Protein AF-A0A514ZXA3-F1 (afdb_monomer)

Structure (mmCIF, N/CA/C/O backbone):
data_AF-A0A514ZXA3-F1
#
_entry.id   AF-A0A514ZXA3-F1
#
loop_
_atom_site.group_PDB
_atom_site.id
_atom_site.type_symbol
_atom_site.label_atom_id
_atom_site.label_alt_id
_atom_site.label_comp_id
_atom_site.label_asym_id
_atom_site.label_entity_id
_atom_site.label_seq_id
_atom_site.pdbx_PDB_ins_code
_atom_site.Cartn_x
_atom_site.Cartn_y
_atom_site.Cartn_z
_atom_site.occupancy
_atom_site.B_iso_or_equiv
_atom_site.auth_seq_id
_atom_site.auth_comp_id
_atom_site.auth_asym_id
_atom_site.auth_atom_id
_atom_site.pdbx_PDB_model_num
ATOM 1 N N . MET A 1 1 ? 21.282 5.222 3.509 1.00 59.56 1 MET A N 1
ATOM 2 C CA . MET A 1 1 ? 21.389 3.750 3.407 1.00 59.56 1 MET A CA 1
ATOM 3 C C . MET A 1 1 ? 21.390 3.409 1.918 1.00 59.56 1 MET A C 1
ATOM 5 O O . MET A 1 1 ? 20.796 4.179 1.176 1.00 59.56 1 MET A O 1
ATOM 9 N N . THR A 1 2 ? 22.087 2.368 1.453 1.00 72.12 2 THR A N 1
ATOM 10 C CA . THR A 1 2 ? 22.073 2.005 0.019 1.00 72.12 2 THR A CA 1
ATOM 11 C C . THR A 1 2 ? 21.280 0.720 -0.158 1.00 72.12 2 THR A C 1
ATOM 13 O O . THR A 1 2 ? 21.737 -0.336 0.272 1.00 72.12 2 THR A O 1
ATOM 16 N N . TYR A 1 3 ? 20.111 0.820 -0.782 1.00 85.19 3 TYR A N 1
ATOM 17 C CA . TYR A 1 3 ? 19.244 -0.315 -1.083 1.00 85.19 3 TYR A CA 1
ATOM 18 C C . TYR A 1 3 ? 19.687 -0.975 -2.388 1.00 85.19 3 TYR A C 1
ATOM 20 O O . TYR A 1 3 ? 19.955 -0.284 -3.370 1.00 85.19 3 TYR A O 1
ATOM 28 N N . ASN A 1 4 ? 19.792 -2.302 -2.401 1.00 90.12 4 ASN A N 1
ATOM 29 C CA . ASN A 1 4 ? 20.158 -3.060 -3.598 1.00 90.12 4 ASN A CA 1
ATOM 30 C C . ASN A 1 4 ? 19.348 -4.347 -3.688 1.00 90.12 4 ASN A C 1
ATOM 32 O O . ASN A 1 4 ? 18.916 -4.882 -2.668 1.00 90.12 4 ASN A O 1
ATOM 36 N N . PHE A 1 5 ? 19.231 -4.890 -4.896 1.00 93.62 5 PHE A N 1
ATOM 37 C CA . PHE A 1 5 ? 18.694 -6.227 -5.108 1.00 93.62 5 PHE A CA 1
ATOM 38 C C . PHE A 1 5 ? 19.827 -7.244 -5.236 1.00 93.62 5 PHE A C 1
ATOM 40 O O . PHE A 1 5 ? 20.811 -6.998 -5.939 1.00 93.62 5 PHE A O 1
ATOM 47 N N . ASP A 1 6 ? 19.698 -8.381 -4.558 1.00 93.75 6 ASP A N 1
ATOM 48 C CA . ASP A 1 6 ? 20.656 -9.478 -4.660 1.00 93.75 6 ASP A CA 1
ATOM 49 C C . ASP A 1 6 ? 20.561 -10.203 -6.019 1.00 93.75 6 ASP A C 1
ATOM 51 O O . ASP A 1 6 ? 19.734 -9.895 -6.882 1.00 93.75 6 ASP A O 1
ATOM 55 N N . VAL A 1 7 ? 21.398 -11.227 -6.215 1.00 93.81 7 VAL A N 1
ATOM 56 C CA . VAL A 1 7 ? 21.404 -12.035 -7.451 1.00 93.81 7 VAL A CA 1
ATOM 57 C C . VAL A 1 7 ? 20.103 -12.814 -7.691 1.00 93.81 7 VAL A C 1
ATOM 59 O O . VAL A 1 7 ? 19.903 -13.340 -8.784 1.00 93.81 7 VAL A O 1
ATOM 62 N N . ARG A 1 8 ? 19.237 -12.926 -6.678 1.00 94.62 8 ARG A N 1
ATOM 63 C CA . ARG A 1 8 ? 17.917 -13.566 -6.746 1.00 94.62 8 ARG A CA 1
ATOM 64 C C . ARG A 1 8 ? 16.784 -12.545 -6.868 1.00 94.62 8 ARG A C 1
ATOM 66 O O . ARG A 1 8 ? 15.640 -12.952 -7.030 1.00 94.62 8 ARG A O 1
ATOM 73 N N . GLY A 1 9 ? 17.102 -11.253 -6.825 1.00 93.50 9 GLY A N 1
ATOM 74 C CA . GLY A 1 9 ? 16.151 -10.160 -6.919 1.00 93.50 9 GLY A CA 1
ATOM 75 C C . GLY A 1 9 ? 15.529 -9.708 -5.606 1.00 93.50 9 GLY A C 1
ATOM 76 O O . GLY A 1 9 ? 14.632 -8.872 -5.641 1.00 93.50 9 GLY A O 1
ATOM 77 N N . ASN A 1 10 ? 15.991 -10.213 -4.467 1.00 94.75 10 ASN A N 1
ATOM 78 C CA . ASN A 1 10 ? 15.485 -9.818 -3.157 1.00 94.75 10 ASN A CA 1
ATOM 79 C C . ASN A 1 10 ? 16.136 -8.515 -2.700 1.00 94.75 10 ASN A C 1
ATOM 81 O O . ASN A 1 10 ? 17.323 -8.291 -2.947 1.00 94.75 10 ASN A O 1
ATOM 85 N N . LEU A 1 11 ? 15.368 -7.677 -2.009 1.00 94.38 11 LEU A N 1
ATOM 86 C CA . LEU A 1 11 ? 15.868 -6.444 -1.416 1.00 94.38 11 LEU A CA 1
ATOM 87 C C . LEU A 1 11 ? 16.903 -6.746 -0.322 1.00 94.38 11 LEU A C 1
ATOM 89 O O . LEU A 1 11 ? 16.738 -7.666 0.477 1.00 94.38 11 LEU A O 1
ATOM 93 N N . SER A 1 12 ? 17.973 -5.960 -0.300 1.00 92.44 12 SER A N 1
ATOM 94 C CA . SER A 1 12 ? 19.023 -5.992 0.714 1.00 92.44 12 SER A CA 1
ATOM 95 C C . SER A 1 12 ? 19.253 -4.581 1.274 1.00 92.44 12 SER A C 1
ATOM 97 O O . SER A 1 12 ? 19.200 -3.613 0.501 1.00 92.44 12 SER A O 1
ATOM 99 N N . PRO A 1 13 ? 19.534 -4.436 2.584 1.00 92.06 13 PRO A N 1
ATOM 100 C CA . PRO A 1 13 ? 19.769 -5.496 3.581 1.00 92.06 13 PRO A CA 1
ATOM 101 C C . PRO A 1 13 ? 18.522 -6.333 3.934 1.00 92.06 13 PRO A C 1
ATOM 103 O O . PRO A 1 13 ? 17.399 -5.873 3.775 1.00 92.06 13 PRO A O 1
ATOM 106 N N . TYR A 1 14 ? 18.727 -7.578 4.391 1.00 92.00 14 TYR A N 1
ATOM 107 C CA . TYR A 1 14 ? 17.651 -8.515 4.772 1.00 92.00 14 TYR A CA 1
ATOM 108 C C . TYR A 1 14 ? 17.115 -8.224 6.180 1.00 92.00 14 TYR A C 1
ATOM 110 O O . TYR A 1 14 ? 17.181 -9.062 7.081 1.00 92.00 14 TYR A O 1
ATOM 118 N N . GLU A 1 15 ? 16.645 -7.004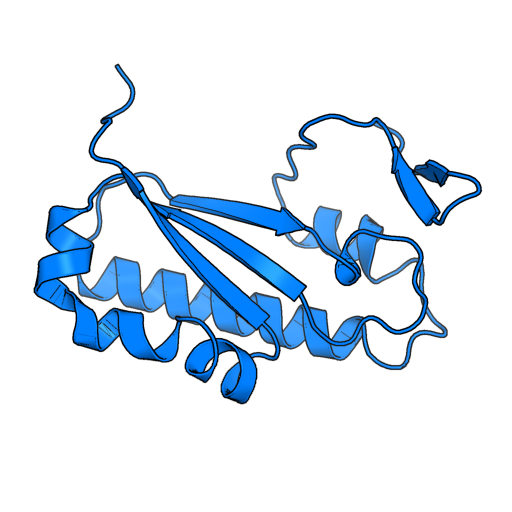 6.378 1.00 92.12 15 GLU A N 1
ATOM 119 C CA . GLU A 1 15 ? 16.113 -6.508 7.642 1.00 92.12 15 GLU A CA 1
ATOM 120 C C . GLU A 1 15 ? 14.855 -5.674 7.397 1.00 92.12 15 GLU A C 1
ATOM 122 O O . GLU A 1 15 ? 14.474 -5.420 6.254 1.00 92.12 15 GLU A O 1
ATOM 127 N N . LEU A 1 16 ? 14.196 -5.248 8.476 1.00 90.88 16 LEU A N 1
ATOM 128 C CA . LEU A 1 16 ? 13.101 -4.293 8.364 1.00 90.88 16 LEU A CA 1
ATOM 129 C C . LEU A 1 16 ? 13.663 -2.937 7.945 1.00 90.88 16 LEU A C 1
ATOM 131 O O . LEU A 1 16 ? 14.364 -2.274 8.710 1.00 90.88 16 LEU A O 1
ATOM 135 N N . ILE A 1 17 ? 13.329 -2.530 6.725 1.00 92.44 17 ILE A N 1
ATOM 136 C CA . ILE A 1 17 ? 13.716 -1.236 6.179 1.00 92.44 17 ILE A CA 1
ATOM 137 C C . ILE A 1 17 ? 12.594 -0.250 6.471 1.00 92.44 17 ILE A C 1
ATOM 139 O O . ILE A 1 17 ? 11.473 -0.387 5.986 1.00 92.44 17 ILE A O 1
ATOM 143 N N . ARG A 1 18 ? 12.911 0.760 7.277 1.00 93.56 18 ARG A N 1
ATOM 144 C CA . ARG A 1 18 ? 12.008 1.873 7.543 1.00 93.56 18 ARG A CA 1
ATOM 145 C C . ARG A 1 18 ? 12.119 2.893 6.414 1.00 93.56 18 ARG A C 1
ATOM 147 O O . ARG A 1 18 ? 13.211 3.385 6.152 1.00 93.56 18 ARG A O 1
ATOM 154 N N . ILE A 1 19 ? 10.986 3.208 5.796 1.00 93.50 19 ILE A N 1
ATOM 155 C CA . ILE A 1 19 ? 10.848 4.247 4.775 1.00 93.50 19 ILE A CA 1
ATOM 156 C C . ILE A 1 19 ? 9.882 5.289 5.327 1.00 93.50 19 ILE A C 1
ATOM 158 O O . ILE A 1 19 ? 8.737 4.966 5.637 1.00 93.50 19 ILE A O 1
ATOM 162 N N . ASP A 1 20 ? 10.351 6.524 5.480 1.00 91.06 20 ASP A N 1
ATOM 163 C CA . ASP A 1 20 ? 9.582 7.592 6.135 1.00 91.06 20 ASP A CA 1
ATOM 164 C C . ASP A 1 20 ? 8.846 8.502 5.131 1.00 91.06 20 ASP A C 1
ATOM 166 O O . ASP A 1 20 ? 8.109 9.400 5.539 1.00 91.06 20 ASP A O 1
ATOM 170 N N . SER A 1 21 ? 9.025 8.299 3.817 1.00 94.38 21 SER A N 1
ATOM 171 C CA . SER A 1 21 ? 8.360 9.106 2.786 1.00 94.38 21 SER A CA 1
ATOM 172 C C . SER A 1 21 ? 7.969 8.313 1.537 1.00 94.38 21 SER A C 1
ATOM 174 O O . SER A 1 21 ? 8.661 7.386 1.115 1.00 94.38 21 SER A O 1
ATOM 176 N N . LEU A 1 22 ? 6.869 8.729 0.902 1.00 95.62 22 LEU A N 1
ATOM 177 C CA . LEU A 1 22 ? 6.403 8.158 -0.367 1.00 95.62 22 LEU A CA 1
ATOM 178 C C . LEU A 1 22 ? 7.362 8.452 -1.528 1.00 95.62 22 LEU A C 1
ATOM 180 O O . LEU A 1 22 ? 7.450 7.643 -2.448 1.00 95.62 22 LEU A O 1
ATOM 184 N N . GLU A 1 23 ? 8.097 9.565 -1.462 1.00 96.50 23 GLU A N 1
ATOM 185 C CA . GLU A 1 23 ? 9.141 9.909 -2.432 1.00 96.50 23 GLU A CA 1
ATOM 186 C C . GLU A 1 23 ? 10.305 8.915 -2.353 1.00 96.50 23 GLU A C 1
ATOM 188 O O . GLU A 1 23 ? 10.714 8.363 -3.371 1.00 96.50 23 GLU A O 1
ATOM 193 N N . GLU A 1 24 ? 10.809 8.619 -1.149 1.00 95.31 24 GLU A N 1
ATOM 194 C CA . GLU A 1 24 ? 11.846 7.595 -0.971 1.00 95.31 24 GLU A CA 1
ATOM 195 C C . GLU A 1 24 ? 11.360 6.231 -1.479 1.00 95.31 24 GLU A C 1
ATOM 197 O O . GLU A 1 24 ? 12.084 5.554 -2.210 1.00 95.31 24 GLU A O 1
ATOM 202 N N . PHE A 1 25 ? 10.117 5.856 -1.166 1.00 96.25 25 PHE A N 1
ATOM 203 C CA . PHE A 1 25 ? 9.520 4.614 -1.655 1.00 96.25 25 PHE A CA 1
ATOM 204 C C . PHE A 1 25 ? 9.505 4.540 -3.194 1.00 96.25 25 PHE A C 1
ATOM 206 O O . PHE A 1 25 ? 9.938 3.541 -3.777 1.00 96.25 25 PHE A O 1
ATOM 213 N N . GLU A 1 26 ? 9.066 5.607 -3.868 1.00 97.56 26 GLU A N 1
ATOM 214 C CA . GLU A 1 26 ? 9.049 5.699 -5.332 1.00 97.56 26 GLU A CA 1
ATOM 215 C C . GLU A 1 26 ? 10.461 5.586 -5.928 1.00 97.56 26 GLU A C 1
ATOM 217 O O . GLU A 1 26 ? 10.683 4.831 -6.881 1.00 97.56 26 GLU A O 1
ATOM 222 N N . GLN A 1 27 ? 11.438 6.283 -5.339 1.00 96.00 27 GLN A N 1
ATOM 223 C CA . GLN A 1 27 ? 12.833 6.266 -5.791 1.00 96.00 27 GLN A CA 1
ATOM 224 C C . GLN A 1 27 ? 13.490 4.885 -5.683 1.00 96.00 27 GLN A C 1
ATOM 226 O O . GLN A 1 27 ? 14.437 4.607 -6.419 1.00 96.00 27 GLN A O 1
ATOM 231 N N . ILE A 1 28 ? 12.997 4.010 -4.805 1.00 95.25 28 ILE A N 1
ATOM 232 C CA . ILE A 1 28 ? 13.520 2.649 -4.633 1.00 95.25 28 ILE A CA 1
ATOM 233 C C . ILE A 1 28 ? 12.779 1.656 -5.534 1.00 95.25 28 ILE A C 1
ATOM 235 O O . ILE A 1 28 ? 13.411 0.827 -6.195 1.00 95.25 28 ILE A O 1
ATOM 239 N N . PHE A 1 29 ? 11.446 1.722 -5.571 1.00 97.12 29 PHE A N 1
ATOM 240 C CA . PHE A 1 29 ? 10.621 0.653 -6.142 1.00 97.12 29 PHE A CA 1
ATOM 241 C C . PHE A 1 29 ? 9.956 0.997 -7.476 1.00 97.12 29 PHE A C 1
ATOM 243 O O . PHE A 1 29 ? 9.409 0.102 -8.119 1.00 97.12 29 PHE A O 1
ATOM 250 N N . VAL A 1 30 ? 10.002 2.248 -7.935 1.00 97.56 30 VAL A N 1
ATOM 251 C CA . VAL A 1 30 ? 9.319 2.677 -9.168 1.00 97.56 30 VAL A CA 1
ATOM 252 C C . VAL A 1 30 ? 10.313 3.285 -10.149 1.00 97.56 30 VAL A C 1
ATOM 254 O O . VAL A 1 30 ? 10.550 2.707 -11.212 1.00 97.56 30 VAL A O 1
ATOM 257 N N . THR A 1 31 ? 10.956 4.392 -9.773 1.00 97.50 31 THR A N 1
ATOM 258 C CA . THR A 1 31 ? 11.880 5.156 -10.630 1.00 97.50 31 THR A CA 1
ATOM 259 C C . THR A 1 31 ? 12.992 4.302 -11.259 1.00 97.50 31 THR A C 1
ATOM 261 O O . THR A 1 31 ? 13.266 4.478 -12.450 1.00 97.50 31 THR A O 1
ATOM 264 N N . PRO A 1 32 ? 13.612 3.331 -10.553 1.00 96.12 32 PRO A N 1
ATOM 265 C CA . PRO A 1 32 ? 14.667 2.492 -11.130 1.00 96.12 32 PRO A CA 1
ATOM 266 C C . PRO A 1 32 ? 14.190 1.487 -12.190 1.00 96.12 32 PRO A C 1
ATOM 268 O O . PRO A 1 32 ? 15.018 0.829 -12.821 1.00 96.12 32 PRO A O 1
ATOM 271 N N . PHE A 1 33 ? 12.878 1.358 -12.411 1.00 97.12 33 PHE A N 1
ATOM 272 C CA . PHE A 1 33 ? 12.275 0.388 -13.326 1.00 97.12 33 PHE A CA 1
ATOM 273 C C . PHE A 1 33 ? 11.524 1.068 -14.487 1.00 97.12 33 PHE A C 1
ATOM 275 O O . PHE A 1 33 ? 10.341 0.794 -14.694 1.00 97.12 33 PHE A O 1
ATOM 282 N N . PRO A 1 34 ? 12.186 1.899 -15.317 1.00 97.25 34 PRO A N 1
ATOM 283 C CA . PRO A 1 34 ? 11.524 2.658 -16.386 1.00 97.25 34 PRO A CA 1
ATOM 284 C C . PRO A 1 34 ? 10.935 1.779 -17.502 1.00 97.25 34 PRO A C 1
ATOM 286 O O . PRO A 1 34 ? 10.152 2.253 -18.317 1.00 97.25 34 PRO A O 1
ATOM 289 N N . LEU A 1 35 ? 11.330 0.502 -17.563 1.00 98.00 35 LEU A N 1
ATOM 290 C CA . LEU A 1 35 ? 10.798 -0.491 -18.502 1.00 98.00 35 LEU A CA 1
ATOM 291 C C . LEU A 1 35 ? 9.645 -1.318 -17.913 1.00 98.00 35 LEU A C 1
ATOM 293 O O . LEU A 1 35 ? 9.140 -2.218 -18.585 1.00 98.00 35 LEU A O 1
ATOM 297 N N . SER A 1 36 ? 9.261 -1.074 -16.658 1.00 98.25 36 SER A N 1
ATOM 298 C CA . SER A 1 36 ? 8.105 -1.731 -16.058 1.00 98.25 36 SER A CA 1
ATOM 299 C C . SER A 1 36 ? 6.816 -1.202 -16.674 1.00 98.25 36 SER A C 1
ATOM 301 O O . SER A 1 36 ? 6.617 0.005 -16.777 1.00 98.25 36 SER A O 1
ATOM 303 N N . GLY A 1 37 ? 5.917 -2.110 -17.042 1.00 98.25 37 GLY A N 1
ATOM 304 C CA . GLY A 1 37 ? 4.563 -1.774 -17.469 1.00 98.25 37 GLY A CA 1
ATOM 305 C C . GLY A 1 37 ? 3.555 -1.690 -16.321 1.00 98.25 37 GLY A C 1
ATOM 306 O O . GLY A 1 37 ? 2.425 -1.289 -16.570 1.00 98.25 37 GLY A O 1
ATOM 307 N N . THR A 1 38 ? 3.925 -2.086 -15.095 1.00 98.44 38 THR A N 1
ATOM 308 C CA . THR A 1 38 ? 2.970 -2.224 -13.976 1.00 98.44 38 THR A CA 1
ATOM 309 C C . THR A 1 38 ? 3.348 -1.455 -12.713 1.00 98.44 38 THR A C 1
ATOM 311 O O . THR A 1 38 ? 2.461 -1.082 -11.954 1.00 98.44 38 THR A O 1
ATOM 314 N N . ARG A 1 39 ? 4.633 -1.162 -12.462 1.00 98.31 39 ARG A N 1
ATOM 315 C CA . ARG A 1 39 ? 5.059 -0.539 -11.191 1.00 98.31 39 ARG A CA 1
ATOM 316 C C . ARG A 1 39 ? 4.445 0.832 -10.942 1.00 98.31 39 ARG A C 1
ATOM 318 O O . ARG A 1 39 ? 4.028 1.091 -9.822 1.00 98.31 39 ARG A O 1
ATOM 325 N N . LEU A 1 40 ? 4.366 1.681 -11.969 1.00 98.31 40 LEU A N 1
ATOM 326 C CA . LEU A 1 40 ? 3.775 3.012 -11.825 1.00 98.31 40 LEU A CA 1
ATOM 327 C C . LEU A 1 40 ? 2.280 2.929 -11.497 1.00 98.31 40 LEU A C 1
ATOM 329 O O . LEU A 1 40 ? 1.836 3.618 -10.590 1.00 98.31 40 LEU A O 1
ATOM 333 N N . SER A 1 41 ? 1.518 2.063 -12.177 1.00 98.25 41 SER A N 1
ATOM 334 C CA . SER A 1 41 ? 0.08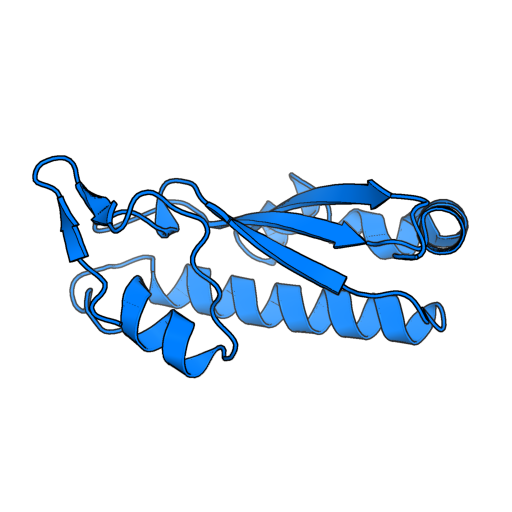0 1.922 -11.909 1.00 98.25 41 SER A CA 1
ATOM 335 C C . SER A 1 41 ? -0.191 1.313 -10.534 1.00 98.25 41 SER A C 1
ATOM 337 O O . SER A 1 41 ? -1.063 1.801 -9.826 1.00 98.25 41 SER A O 1
ATOM 339 N N . ILE A 1 42 ? 0.589 0.303 -10.130 1.00 98.56 42 ILE A N 1
ATOM 340 C CA . ILE A 1 42 ? 0.498 -0.288 -8.786 1.00 98.56 42 ILE A CA 1
ATOM 341 C C . ILE A 1 42 ? 0.854 0.755 -7.720 1.00 98.56 42 ILE A C 1
ATOM 343 O O . ILE A 1 42 ? 0.186 0.834 -6.697 1.00 98.56 42 ILE A O 1
ATOM 347 N N . TYR A 1 43 ? 1.872 1.588 -7.958 1.00 98.56 43 TYR A N 1
ATOM 348 C CA . TYR A 1 43 ? 2.222 2.674 -7.044 1.00 98.56 43 TYR A CA 1
ATOM 349 C C . TYR A 1 43 ? 1.115 3.729 -6.951 1.00 98.56 43 TYR A C 1
ATOM 351 O O . TYR A 1 43 ? 0.773 4.140 -5.850 1.00 98.56 43 TYR A O 1
ATOM 359 N N . THR A 1 44 ? 0.503 4.125 -8.071 1.00 98.56 44 THR A N 1
ATOM 360 C CA . THR A 1 44 ? -0.672 5.009 -8.049 1.00 98.56 44 THR A CA 1
ATOM 361 C C . THR A 1 44 ? -1.804 4.403 -7.217 1.00 98.56 44 THR A C 1
ATOM 363 O O . THR A 1 44 ? -2.327 5.083 -6.340 1.00 98.56 44 THR A O 1
ATOM 366 N N . GLY A 1 45 ? -2.111 3.117 -7.407 1.00 98.44 45 GLY A N 1
ATOM 367 C CA . GLY A 1 45 ? -3.112 2.413 -6.604 1.00 98.44 45 GLY A CA 1
ATOM 368 C C . GLY A 1 45 ? -2.754 2.337 -5.113 1.00 98.44 45 GLY A C 1
ATOM 369 O O . GLY A 1 45 ? -3.610 2.551 -4.260 1.00 98.44 45 GLY A O 1
ATOM 370 N N . LEU A 1 46 ? -1.475 2.143 -4.772 1.00 98.44 46 LEU A N 1
ATOM 371 C CA . LEU A 1 46 ? -0.991 2.228 -3.390 1.00 98.44 46 LEU A CA 1
ATOM 372 C C . LEU A 1 46 ? -1.243 3.614 -2.776 1.00 98.44 46 LEU A C 1
ATOM 374 O O . LEU A 1 46 ? -1.660 3.690 -1.623 1.00 98.44 46 LEU A O 1
ATOM 378 N N . LEU A 1 47 ? -0.997 4.701 -3.515 1.00 98.50 47 LEU A N 1
ATOM 379 C CA . LEU A 1 47 ? -1.257 6.061 -3.031 1.00 98.50 47 LEU A CA 1
ATOM 380 C C . LEU A 1 47 ? -2.750 6.286 -2.766 1.00 98.50 47 LEU A C 1
ATOM 382 O O . LEU A 1 47 ? -3.108 6.794 -1.705 1.00 98.50 47 LEU A O 1
ATOM 386 N N . GLU A 1 48 ? -3.608 5.852 -3.689 1.00 98.62 48 GLU A N 1
ATOM 387 C CA . GLU A 1 48 ? -5.067 5.922 -3.544 1.00 98.62 48 GLU A CA 1
ATOM 388 C C . GLU A 1 48 ? -5.561 5.084 -2.352 1.00 98.62 48 GLU A C 1
ATOM 390 O O . GLU A 1 48 ? -6.428 5.520 -1.595 1.00 98.62 48 GLU A O 1
ATOM 395 N N . TYR A 1 49 ? -4.972 3.904 -2.131 1.00 98.56 49 TYR A N 1
ATOM 396 C CA . TYR A 1 49 ? -5.248 3.069 -0.963 1.00 98.56 49 TYR A CA 1
ATOM 397 C C . TYR A 1 49 ? -4.851 3.763 0.351 1.00 98.56 49 TYR A C 1
ATOM 399 O O . TYR A 1 49 ? -5.616 3.746 1.316 1.00 98.56 49 TYR A O 1
ATOM 407 N N . ILE A 1 50 ? -3.666 4.384 0.400 1.00 98.06 50 ILE A N 1
ATOM 408 C CA . ILE A 1 50 ? -3.166 5.122 1.573 1.00 98.06 50 ILE A CA 1
ATOM 409 C C . ILE A 1 50 ? -4.088 6.298 1.903 1.00 98.06 50 ILE A C 1
ATOM 411 O O . ILE A 1 50 ? -4.415 6.50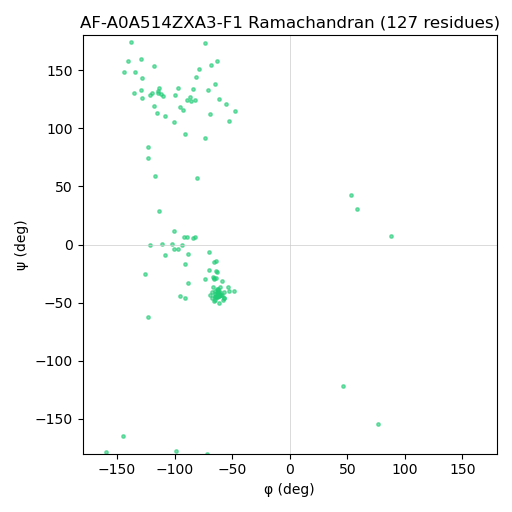1 3.073 1.00 98.06 50 ILE A O 1
ATOM 415 N N . GLU A 1 51 ? -4.520 7.049 0.889 1.00 98.38 51 GLU A N 1
ATOM 416 C CA . GLU A 1 51 ? -5.471 8.152 1.045 1.00 98.38 51 GLU A CA 1
ATOM 417 C C . GLU A 1 51 ? -6.813 7.647 1.590 1.00 98.38 51 GLU A C 1
ATOM 419 O O . GLU A 1 51 ? -7.278 8.131 2.621 1.00 98.38 51 GLU A O 1
ATOM 424 N N . ALA A 1 52 ? -7.381 6.601 0.983 1.00 98.44 52 ALA A N 1
ATOM 425 C CA . ALA A 1 52 ? -8.655 6.030 1.410 1.00 98.44 52 ALA A CA 1
ATOM 426 C C . ALA A 1 52 ? -8.608 5.448 2.835 1.00 98.44 52 ALA A C 1
ATOM 428 O O . ALA A 1 52 ? -9.561 5.602 3.607 1.00 98.44 52 ALA A O 1
ATOM 429 N N . LEU A 1 53 ? -7.497 4.809 3.219 1.00 97.88 53 LEU A N 1
ATOM 430 C CA . LEU A 1 53 ? -7.284 4.357 4.593 1.00 97.88 53 LEU A CA 1
ATOM 431 C C . LEU A 1 53 ? -7.186 5.547 5.554 1.00 97.88 53 LEU A C 1
ATOM 433 O O . LEU A 1 53 ? -7.852 5.537 6.587 1.00 97.88 53 LEU A O 1
ATOM 437 N N . GLY A 1 54 ? -6.436 6.592 5.202 1.00 97.44 54 GLY A N 1
ATOM 438 C CA . GLY A 1 54 ? -6.354 7.824 5.989 1.00 97.44 54 GLY A CA 1
ATOM 439 C C . GLY A 1 54 ? -7.719 8.481 6.211 1.00 97.44 54 GLY A C 1
ATOM 440 O O . GLY A 1 54 ? -8.069 8.815 7.344 1.00 97.44 54 GLY A O 1
ATOM 441 N N . ASP A 1 55 ? -8.528 8.598 5.160 1.00 98.19 55 ASP A N 1
ATOM 442 C CA . ASP A 1 55 ? -9.888 9.138 5.235 1.00 98.19 55 ASP A CA 1
ATOM 443 C C . ASP A 1 55 ? -10.802 8.287 6.121 1.00 98.19 55 ASP A C 1
ATOM 445 O O . ASP A 1 55 ? -11.544 8.819 6.952 1.00 98.19 55 ASP A O 1
ATOM 449 N N . THR A 1 56 ? -10.703 6.962 6.006 1.00 97.81 56 THR A N 1
ATOM 450 C CA . THR A 1 56 ? -11.471 6.022 6.831 1.00 97.81 56 THR A CA 1
ATOM 451 C C . THR A 1 56 ? -11.088 6.137 8.309 1.00 97.81 56 THR A C 1
ATOM 453 O O . THR A 1 56 ? -11.962 6.202 9.178 1.00 97.81 56 THR A O 1
ATOM 456 N N . LEU A 1 57 ? -9.788 6.227 8.612 1.00 96.69 57 LEU A N 1
ATOM 457 C CA . LEU A 1 57 ? -9.280 6.437 9.971 1.00 96.69 57 LEU A CA 1
ATOM 458 C C . LEU A 1 57 ? -9.756 7.785 10.540 1.00 96.69 57 LEU A C 1
ATOM 460 O O . LEU A 1 57 ? -10.218 7.847 11.682 1.00 96.69 57 LEU A O 1
ATOM 464 N N . ASN A 1 58 ? -9.735 8.851 9.736 1.00 96.19 58 ASN A N 1
ATOM 465 C CA . ASN A 1 58 ? -10.260 10.160 10.127 1.00 96.19 58 ASN A CA 1
ATOM 466 C C . ASN A 1 58 ? -11.767 10.111 10.425 1.00 96.19 58 ASN A C 1
ATOM 468 O O . ASN A 1 58 ? -12.218 10.685 11.418 1.00 96.19 58 ASN A O 1
ATOM 472 N N . GLN A 1 59 ? -12.547 9.400 9.605 1.00 96.81 59 GLN A N 1
ATOM 473 C CA . GLN A 1 59 ? -13.997 9.278 9.768 1.00 96.81 59 GLN A CA 1
ATOM 474 C C . GLN A 1 59 ? -14.385 8.630 11.102 1.00 96.81 59 GLN A C 1
ATOM 476 O O . GLN A 1 59 ? -15.371 9.035 11.720 1.00 96.81 59 GLN A O 1
ATOM 481 N N . VAL A 1 60 ? -13.602 7.656 11.569 1.00 95.44 60 VAL A N 1
ATOM 482 C CA . VAL A 1 60 ? -13.835 6.985 12.858 1.00 95.44 60 VAL A CA 1
ATOM 483 C C . VAL A 1 60 ? -13.145 7.683 14.031 1.00 95.44 60 VAL A C 1
ATOM 485 O O . VAL A 1 60 ? -13.204 7.188 15.152 1.00 95.44 60 VAL A O 1
ATOM 488 N N . THR A 1 61 ? -12.533 8.852 13.801 1.00 92.94 61 THR A N 1
ATOM 489 C CA . THR A 1 61 ? -11.747 9.590 14.806 1.00 92.94 61 THR A CA 1
ATOM 490 C C . THR A 1 61 ? -10.661 8.705 15.430 1.00 92.94 61 THR A C 1
ATOM 492 O O . THR A 1 61 ? -10.464 8.700 16.643 1.00 92.94 61 THR A O 1
ATOM 495 N N . TYR A 1 62 ? -9.978 7.920 14.596 1.00 93.38 62 TYR A N 1
ATOM 496 C CA . TYR A 1 62 ? -8.915 7.021 15.027 1.00 93.38 62 TYR A CA 1
ATOM 497 C C . TYR A 1 62 ? -7.769 7.813 15.671 1.00 93.38 62 TYR A C 1
ATOM 499 O O . TYR A 1 62 ? -7.227 8.739 15.067 1.00 93.38 62 TYR A O 1
ATOM 507 N N . THR A 1 63 ? -7.394 7.455 16.898 1.00 88.50 63 THR A N 1
ATOM 508 C CA . THR A 1 63 ? -6.309 8.112 17.653 1.00 88.50 63 THR A CA 1
ATOM 509 C C . THR A 1 63 ? -5.076 7.231 17.834 1.00 88.50 63 THR A C 1
ATOM 511 O O . THR A 1 63 ? -4.106 7.657 18.463 1.00 88.50 63 THR A O 1
ATOM 514 N N . GLY A 1 64 ? -5.123 6.012 17.304 1.00 88.00 64 GLY A N 1
ATOM 515 C CA . GLY A 1 64 ? -4.034 5.054 17.355 1.00 88.00 64 GLY A CA 1
ATOM 516 C C . GLY A 1 64 ? -2.868 5.393 16.423 1.00 88.00 64 GLY A C 1
ATOM 517 O O . GLY A 1 64 ? -2.933 6.310 15.598 1.00 88.00 64 GLY A O 1
ATOM 518 N N . SER A 1 65 ? -1.791 4.622 16.528 1.00 90.00 65 SER A N 1
ATOM 519 C CA . SER A 1 65 ? -0.740 4.586 15.520 1.00 90.00 65 SER A CA 1
ATOM 520 C C . SER A 1 65 ? -1.153 3.732 14.319 1.00 90.00 65 SER A C 1
ATOM 522 O O . SER A 1 65 ? -1.953 2.797 14.408 1.00 90.00 65 SER A O 1
ATOM 524 N N . TRP A 1 66 ? -0.606 4.086 13.161 1.00 92.69 66 TRP A N 1
ATOM 525 C CA . TRP A 1 66 ? -0.802 3.356 11.920 1.00 92.69 66 TRP A CA 1
ATOM 526 C C . TRP A 1 66 ? 0.537 3.202 11.206 1.00 92.69 66 TRP A C 1
ATOM 528 O O . TRP A 1 66 ? 1.292 4.165 11.049 1.00 92.69 66 TRP A O 1
ATOM 538 N N . GLN A 1 67 ? 0.837 1.973 10.796 1.00 94.56 67 GLN A N 1
ATOM 539 C CA . GLN A 1 67 ? 2.004 1.637 9.989 1.00 94.56 67 GLN A CA 1
ATOM 540 C C . GLN A 1 67 ? 1.592 0.711 8.848 1.00 94.56 67 GLN A C 1
ATOM 542 O O . GLN A 1 67 ? 0.683 -0.104 8.998 1.00 94.56 67 GLN A O 1
ATOM 547 N N . LEU A 1 68 ? 2.288 0.810 7.718 1.00 96.75 68 LEU A N 1
ATOM 548 C CA . LEU A 1 68 ? 2.159 -0.130 6.611 1.00 96.75 68 LEU A CA 1
ATOM 549 C C . LEU A 1 68 ? 3.429 -0.957 6.501 1.00 96.75 68 LEU A C 1
ATOM 551 O O . LEU A 1 68 ? 4.528 -0.409 6.418 1.00 96.75 68 LEU A O 1
ATOM 555 N N . TRP A 1 69 ? 3.276 -2.274 6.480 1.00 97.00 69 TRP A N 1
ATOM 556 C CA . TRP A 1 69 ? 4.322 -3.180 6.033 1.00 97.00 69 TRP A CA 1
ATOM 557 C C . TRP A 1 69 ? 4.019 -3.575 4.601 1.00 97.00 69 TRP A C 1
ATOM 559 O O . TRP A 1 69 ? 2.901 -3.981 4.290 1.00 97.00 69 TRP A O 1
ATOM 569 N N . ILE A 1 70 ? 5.017 -3.421 3.739 1.00 96.94 70 ILE A N 1
ATOM 570 C CA . ILE A 1 70 ? 4.907 -3.694 2.312 1.00 96.94 70 ILE A CA 1
ATOM 571 C C . ILE A 1 70 ? 5.910 -4.788 1.975 1.00 96.94 70 ILE A C 1
ATOM 573 O O . ILE A 1 70 ? 7.077 -4.694 2.358 1.00 96.94 70 ILE A O 1
ATOM 577 N N . ASP A 1 71 ? 5.454 -5.816 1.271 1.00 95.12 71 ASP A N 1
ATOM 578 C CA . ASP A 1 71 ? 6.276 -6.971 0.918 1.00 95.12 71 ASP A CA 1
ATOM 579 C C . ASP A 1 71 ? 5.899 -7.516 -0.472 1.00 95.12 71 ASP A C 1
ATOM 581 O O . ASP A 1 71 ? 5.262 -6.845 -1.290 1.00 95.12 71 ASP A O 1
ATOM 585 N N . GLY A 1 72 ? 6.350 -8.735 -0.749 1.00 95.06 72 GLY A N 1
ATOM 586 C CA . GLY A 1 72 ? 5.975 -9.525 -1.896 1.00 95.06 72 GLY A CA 1
ATOM 587 C C . GLY A 1 72 ? 6.652 -9.061 -3.170 1.00 95.06 72 GLY A C 1
ATOM 588 O O . GLY A 1 72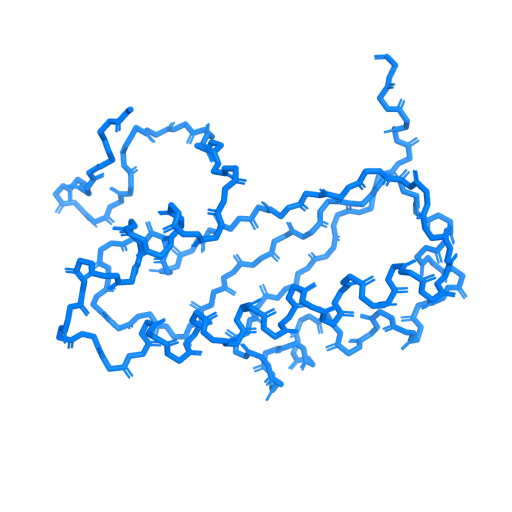 ? 7.765 -8.537 -3.179 1.00 95.06 72 GLY A O 1
ATOM 589 N N . SER A 1 73 ? 6.026 -9.339 -4.311 1.00 96.56 73 SER A N 1
ATOM 590 C CA . SER A 1 73 ? 6.756 -9.252 -5.581 1.00 96.56 73 SER A CA 1
ATOM 591 C C . SER A 1 73 ? 7.107 -7.814 -5.983 1.00 96.56 73 SER A C 1
ATOM 593 O O . SER A 1 73 ? 8.072 -7.606 -6.727 1.00 96.56 73 SER A O 1
ATOM 595 N N . PHE A 1 74 ? 6.383 -6.828 -5.451 1.00 97.62 74 PHE A N 1
ATOM 596 C CA . PHE A 1 74 ? 6.625 -5.408 -5.691 1.00 97.62 74 PHE A CA 1
ATOM 597 C C . PHE A 1 74 ? 7.952 -4.914 -5.099 1.00 97.62 74 PHE A C 1
ATOM 599 O O . PHE A 1 74 ? 8.655 -4.125 -5.737 1.00 97.62 74 PHE A O 1
ATOM 606 N N . THR A 1 75 ? 8.339 -5.423 -3.927 1.00 96.50 75 THR A N 1
ATOM 607 C CA . THR A 1 75 ? 9.568 -5.029 -3.216 1.00 96.50 75 THR A CA 1
ATOM 608 C C . THR A 1 75 ? 10.813 -5.782 -3.697 1.00 96.50 75 THR A C 1
ATOM 610 O O . THR A 1 75 ? 11.896 -5.603 -3.149 1.00 96.50 75 THR A O 1
ATOM 613 N N . THR A 1 76 ? 10.690 -6.603 -4.745 1.00 96.69 76 THR A N 1
ATOM 614 C CA . THR A 1 76 ? 11.802 -7.310 -5.409 1.00 96.69 76 THR A CA 1
ATOM 615 C C . THR A 1 76 ? 12.263 -6.579 -6.674 1.00 96.69 76 THR A C 1
ATOM 617 O O . THR A 1 76 ? 11.695 -5.555 -7.049 1.00 96.69 76 THR A O 1
ATOM 620 N N . ASN A 1 77 ? 13.236 -7.131 -7.406 1.00 96.50 77 ASN A N 1
ATOM 621 C CA . ASN A 1 77 ? 13.620 -6.641 -8.735 1.00 96.50 77 ASN A CA 1
ATOM 622 C C . ASN A 1 77 ? 12.731 -7.147 -9.889 1.00 96.50 77 ASN A C 1
ATOM 624 O O . ASN A 1 77 ? 13.060 -6.911 -11.056 1.00 96.50 77 ASN A O 1
ATOM 628 N N . LYS A 1 78 ? 11.628 -7.855 -9.605 1.00 97.62 78 LYS A N 1
ATOM 629 C CA . LYS A 1 78 ? 10.705 -8.340 -10.640 1.00 97.62 78 LYS A CA 1
ATOM 630 C C . LYS A 1 78 ? 10.242 -7.162 -11.496 1.00 97.62 78 LYS A C 1
ATOM 632 O O . LYS A 1 78 ? 9.658 -6.216 -10.980 1.00 97.62 78 LYS A O 1
ATOM 637 N N . LEU A 1 79 ? 10.493 -7.202 -12.806 1.00 97.56 79 LEU A N 1
ATOM 638 C CA . LEU A 1 79 ? 10.234 -6.047 -13.674 1.00 97.56 79 LEU A CA 1
ATOM 639 C C . LEU A 1 79 ? 8.756 -5.633 -13.669 1.00 97.56 79 LEU A C 1
ATOM 641 O O . LEU A 1 79 ? 8.453 -4.450 -13.563 1.00 97.56 79 LEU A O 1
ATOM 645 N N . ASN A 1 80 ? 7.851 -6.610 -13.744 1.00 98.25 80 ASN A N 1
ATOM 646 C CA . ASN A 1 80 ? 6.404 -6.400 -13.757 1.00 98.25 80 ASN A CA 1
ATOM 647 C C . ASN A 1 80 ? 5.760 -7.190 -12.603 1.00 98.25 80 ASN A C 1
ATOM 649 O O . ASN A 1 80 ? 5.374 -8.346 -12.810 1.00 98.25 80 ASN A O 1
ATOM 653 N N . PRO A 1 81 ? 5.717 -6.645 -11.373 1.00 97.94 81 PRO A N 1
ATOM 654 C CA . PRO A 1 81 ? 4.887 -7.203 -10.308 1.00 97.94 81 PRO A CA 1
ATOM 655 C C . PRO A 1 81 ? 3.402 -7.121 -10.692 1.00 97.94 81 PRO A C 1
ATOM 657 O O . PRO A 1 81 ? 3.033 -6.345 -11.578 1.00 97.94 81 PRO A O 1
ATOM 660 N N . ASN A 1 82 ? 2.573 -7.960 -10.070 1.00 97.25 82 ASN A N 1
ATOM 661 C CA . ASN A 1 82 ? 1.138 -8.021 -10.374 1.00 97.25 82 ASN A CA 1
ATOM 662 C C . ASN A 1 82 ? 0.331 -7.030 -9.525 1.00 97.25 82 ASN A C 1
ATOM 664 O O . ASN A 1 82 ? -0.671 -6.501 -9.995 1.00 97.25 82 ASN A O 1
ATOM 668 N N . ASP A 1 83 ? 0.790 -6.807 -8.303 1.00 97.44 83 ASP A N 1
ATOM 669 C CA . ASP A 1 83 ? 0.151 -6.102 -7.198 1.00 97.44 83 ASP A CA 1
ATOM 670 C C . ASP A 1 83 ? 1.225 -5.660 -6.194 1.00 97.44 83 ASP A C 1
ATOM 672 O O . ASP A 1 83 ? 2.428 -5.854 -6.419 1.00 97.44 83 ASP A O 1
ATOM 676 N N . VAL A 1 84 ? 0.773 -5.033 -5.110 1.00 97.62 84 VAL A N 1
ATOM 677 C CA . VAL A 1 84 ? 1.558 -4.753 -3.908 1.00 97.62 84 VAL A CA 1
ATOM 678 C C . VAL A 1 84 ? 0.887 -5.410 -2.705 1.00 97.62 84 VAL A C 1
ATOM 680 O O . VAL A 1 84 ? -0.309 -5.223 -2.479 1.00 97.62 84 VAL A O 1
ATOM 683 N N . ASP A 1 85 ? 1.659 -6.175 -1.940 1.00 98.19 85 ASP A N 1
ATOM 684 C CA . ASP A 1 85 ? 1.197 -6.827 -0.720 1.00 98.19 85 ASP A CA 1
ATOM 685 C C . ASP A 1 85 ? 1.342 -5.860 0.461 1.00 98.19 85 ASP A C 1
ATOM 687 O O . ASP A 1 85 ? 2.420 -5.299 0.685 1.00 98.19 85 ASP A O 1
ATOM 691 N N . ILE A 1 86 ? 0.260 -5.651 1.213 1.00 98.06 86 ILE A N 1
ATOM 692 C CA . ILE A 1 86 ? 0.202 -4.688 2.317 1.00 98.06 86 ILE A CA 1
ATOM 693 C C . ILE A 1 86 ? -0.348 -5.353 3.574 1.00 98.06 86 ILE A C 1
ATOM 695 O O . ILE A 1 86 ? -1.423 -5.949 3.570 1.00 98.06 86 ILE A O 1
ATOM 699 N N . LEU A 1 87 ? 0.330 -5.137 4.695 1.00 97.75 87 LEU A N 1
ATOM 700 C CA . LEU A 1 87 ? -0.215 -5.360 6.026 1.00 97.75 87 LEU A CA 1
ATOM 701 C C . LEU A 1 87 ? -0.305 -4.014 6.750 1.00 97.75 87 LEU A C 1
ATOM 703 O O . LEU A 1 87 ? 0.726 -3.416 7.054 1.00 97.75 87 LEU A O 1
ATOM 707 N N . SER A 1 88 ? -1.516 -3.527 7.032 1.00 96.62 88 SER A N 1
ATOM 708 C CA . SER A 1 88 ? -1.700 -2.344 7.882 1.00 96.62 88 SER A CA 1
ATOM 709 C C . SER A 1 88 ? -1.740 -2.760 9.346 1.00 96.62 88 SER A C 1
ATOM 711 O O . SER A 1 88 ? -2.575 -3.573 9.748 1.00 96.62 88 SER A O 1
ATOM 713 N N . LEU A 1 89 ? -0.850 -2.183 10.145 1.00 95.75 89 LEU A N 1
ATOM 714 C CA . LEU A 1 89 ? -0.784 -2.367 11.586 1.00 95.75 89 LEU A CA 1
ATOM 715 C C . LEU A 1 89 ? -1.558 -1.225 12.235 1.00 95.75 89 LEU A C 1
ATOM 717 O O . LEU A 1 89 ? -1.205 -0.059 12.043 1.00 95.75 89 LEU A O 1
ATOM 721 N N . LEU A 1 90 ? -2.616 -1.580 12.957 1.00 94.81 90 LEU A N 1
ATOM 722 C CA . LEU A 1 90 ? -3.530 -0.658 13.625 1.00 94.81 90 LEU A CA 1
ATOM 723 C C . LEU A 1 90 ? -3.664 -1.096 15.091 1.00 94.81 90 LEU A C 1
ATOM 725 O O . LEU A 1 90 ? -3.955 -2.261 15.359 1.00 94.81 90 LEU A O 1
ATOM 729 N N . ASP A 1 91 ? -3.428 -0.189 16.032 1.00 93.12 91 ASP A N 1
ATOM 730 C CA . ASP A 1 91 ? -3.374 -0.425 17.483 1.00 93.12 91 ASP A CA 1
ATOM 731 C C . ASP A 1 91 ? -4.657 -0.023 18.248 1.00 93.12 91 ASP A C 1
ATOM 733 O O . ASP A 1 91 ? -4.668 -0.010 19.479 1.00 93.12 91 ASP A O 1
ATOM 737 N N . ASP A 1 92 ? -5.755 0.262 17.541 1.00 90.44 92 ASP A N 1
ATOM 738 C CA . ASP A 1 92 ? -7.093 0.434 18.126 1.00 90.44 92 ASP A CA 1
ATOM 739 C C . ASP A 1 92 ? -8.098 -0.538 17.488 1.00 90.44 92 ASP A C 1
ATOM 741 O O . ASP A 1 92 ? -8.949 -0.185 16.666 1.00 90.44 92 ASP A O 1
ATOM 745 N N . GLU A 1 93 ? -7.988 -1.812 17.874 1.00 91.19 93 GLU A N 1
ATOM 746 C CA . GLU A 1 93 ? -8.852 -2.898 17.401 1.00 91.19 93 GLU A CA 1
ATOM 747 C C . GLU A 1 93 ? -10.349 -2.597 17.594 1.00 91.19 93 GLU A C 1
ATOM 749 O O . GLU A 1 93 ? -11.168 -2.966 16.745 1.00 91.19 93 GLU A O 1
ATOM 754 N N . ALA A 1 94 ? -10.721 -1.933 18.692 1.00 90.62 94 ALA A N 1
ATOM 755 C CA . ALA A 1 94 ? -12.114 -1.654 19.024 1.00 90.62 94 ALA A CA 1
ATOM 756 C C . ALA A 1 94 ? -12.757 -0.720 17.990 1.00 90.62 94 ALA A C 1
ATOM 758 O O . ALA A 1 94 ? -13.828 -1.049 17.462 1.00 90.62 94 ALA A O 1
ATOM 759 N N . SER A 1 95 ? -12.082 0.380 17.642 1.00 91.94 95 SER A N 1
ATOM 760 C CA . SER A 1 95 ? -12.557 1.323 16.624 1.00 91.94 95 SER A CA 1
ATOM 761 C C . SER A 1 95 ? -12.705 0.665 15.254 1.00 91.94 95 SER A C 1
ATOM 763 O O . SER A 1 95 ? -13.715 0.880 14.579 1.00 91.94 95 SER A O 1
ATOM 765 N N . ILE A 1 96 ? -11.763 -0.199 14.859 1.00 93.06 96 ILE A N 1
ATOM 766 C CA . ILE A 1 96 ? -11.840 -0.909 13.573 1.00 93.06 96 ILE A CA 1
ATOM 767 C C . ILE A 1 96 ? -12.995 -1.914 13.567 1.00 93.06 96 ILE A C 1
ATOM 769 O O . ILE A 1 96 ? -13.779 -1.963 12.620 1.00 93.06 96 ILE A O 1
ATOM 773 N N . ARG A 1 97 ? -13.151 -2.708 14.635 1.00 92.75 97 ARG A N 1
ATOM 774 C CA . ARG A 1 97 ? -14.224 -3.712 14.719 1.00 92.75 97 ARG A CA 1
ATOM 775 C C . ARG A 1 97 ? -15.612 -3.087 14.753 1.00 92.75 97 ARG A C 1
ATOM 777 O O . ARG A 1 97 ? -16.519 -3.629 14.123 1.00 92.75 97 ARG A O 1
ATOM 784 N N . GLN A 1 98 ? -15.782 -1.978 15.471 1.00 94.94 98 GLN A N 1
ATOM 785 C CA . GLN A 1 98 ? -17.060 -1.271 15.549 1.00 94.94 98 GLN A CA 1
ATOM 786 C C . GLN A 1 98 ? -17.468 -0.663 14.201 1.00 94.94 98 GLN A C 1
ATOM 788 O O . GLN A 1 98 ? -18.659 -0.551 13.920 1.00 94.94 98 GLN A O 1
ATOM 793 N N . ASN A 1 99 ? -16.492 -0.315 13.361 1.00 96.31 99 ASN A N 1
ATOM 794 C CA . ASN A 1 99 ? -16.700 0.337 12.072 1.00 96.31 99 ASN A CA 1
ATOM 795 C C . ASN A 1 99 ? -16.313 -0.560 10.887 1.00 96.31 99 ASN A C 1
ATOM 797 O O . ASN A 1 99 ? -15.927 -0.056 9.836 1.00 96.31 99 ASN A O 1
ATOM 801 N N . LYS A 1 100 ? -16.410 -1.889 11.044 1.00 95.81 100 LYS A N 1
ATOM 802 C CA . LYS A 1 100 ? -15.921 -2.876 10.067 1.00 95.81 100 LYS A CA 1
ATOM 803 C C . LYS A 1 100 ? -16.353 -2.585 8.626 1.00 95.81 100 LYS A C 1
ATOM 805 O O . LYS A 1 100 ? -15.540 -2.747 7.724 1.00 95.81 100 LYS A O 1
ATOM 810 N N . ASP A 1 101 ? -17.592 -2.151 8.421 1.00 97.62 101 ASP A N 1
ATOM 811 C CA . ASP A 1 101 ? -18.142 -1.885 7.086 1.00 97.62 101 ASP A CA 1
ATOM 812 C C . ASP A 1 101 ? -17.407 -0.742 6.363 1.00 97.62 101 ASP A C 1
ATOM 814 O O . ASP A 1 101 ? -17.308 -0.756 5.141 1.00 97.62 101 ASP A O 1
ATOM 818 N N . LEU A 1 102 ? -16.837 0.219 7.101 1.00 97.44 102 LEU A N 1
ATOM 819 C CA . LEU A 1 102 ? -16.009 1.284 6.523 1.00 97.44 102 LEU A CA 1
ATOM 820 C C . LEU A 1 102 ? -14.631 0.768 6.082 1.00 97.44 102 LEU A C 1
ATOM 822 O O . LEU A 1 102 ? -14.057 1.283 5.130 1.00 97.44 102 LEU A O 1
ATOM 826 N N . PHE A 1 103 ? -14.114 -0.265 6.751 1.00 97.25 103 PHE A N 1
ATOM 827 C CA . PHE A 1 103 ? -12.808 -0.863 6.459 1.00 97.25 103 PHE A CA 1
ATOM 828 C C . PHE A 1 103 ? -12.882 -2.026 5.458 1.00 97.25 103 PHE A C 1
ATOM 830 O O . PHE A 1 103 ? -11.864 -2.414 4.892 1.00 97.25 103 PHE A O 1
ATOM 837 N N . GLU A 1 104 ? -14.066 -2.594 5.219 1.00 97.06 104 GLU A N 1
ATOM 838 C CA . GLU A 1 104 ? -14.265 -3.716 4.293 1.00 97.06 104 GLU A CA 1
ATOM 839 C C . GLU A 1 104 ? -13.787 -3.434 2.851 1.00 97.06 104 GLU A C 1
ATOM 841 O O . GLU A 1 104 ? -13.159 -4.322 2.263 1.00 97.06 104 GLU A O 1
ATOM 846 N N . PRO A 1 105 ? -13.999 -2.236 2.264 1.00 97.88 105 PRO A N 1
ATOM 847 C CA . PRO A 1 105 ? -13.502 -1.925 0.920 1.00 97.88 105 PRO A CA 1
ATOM 848 C C . PRO A 1 105 ? -11.972 -1.929 0.814 1.00 97.88 105 PRO A C 1
ATOM 850 O O . PRO A 1 105 ? -11.426 -2.128 -0.267 1.00 97.88 105 PRO A O 1
ATOM 853 N N . LEU A 1 106 ? -11.285 -1.736 1.941 1.00 98.00 106 LEU A N 1
ATOM 854 C CA . LEU A 1 106 ? -9.830 -1.675 2.052 1.00 98.00 106 LEU A CA 1
ATOM 855 C C . LEU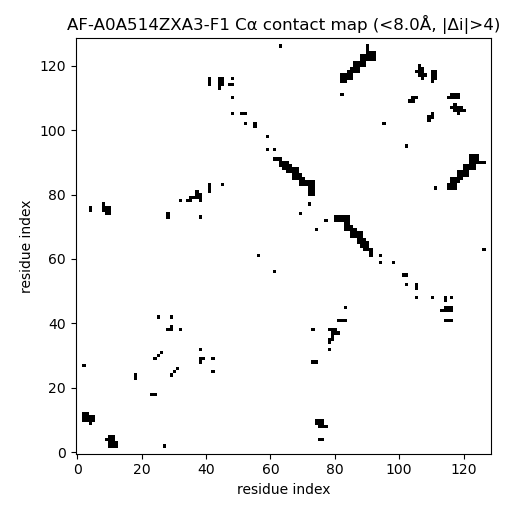 A 1 106 ? -9.204 -3.046 2.362 1.00 98.00 106 LEU A C 1
ATOM 857 O O . LEU A 1 106 ? -8.003 -3.126 2.596 1.00 98.00 106 LEU A O 1
ATOM 861 N N . PHE A 1 107 ? -9.989 -4.128 2.367 1.00 97.44 107 PHE A N 1
ATOM 862 C CA . PHE A 1 107 ? -9.525 -5.460 2.750 1.00 97.44 107 PHE A CA 1
ATOM 863 C C . PHE A 1 107 ? -9.539 -6.463 1.584 1.00 97.44 107 PHE A C 1
ATOM 865 O O . PHE A 1 107 ? -10.544 -6.634 0.887 1.00 97.44 107 PHE A O 1
ATOM 872 N N . ALA A 1 108 ? -8.429 -7.186 1.427 1.00 96.12 108 ALA A N 1
ATOM 873 C CA . ALA A 1 108 ? -8.220 -8.313 0.523 1.00 96.12 108 ALA A CA 1
ATOM 874 C C . ALA A 1 108 ? -8.747 -8.050 -0.901 1.00 96.12 108 ALA A C 1
ATOM 876 O O . ALA A 1 108 ? -8.356 -7.089 -1.560 1.00 96.12 108 ALA A O 1
ATOM 877 N N . GLN A 1 109 ? -9.668 -8.890 -1.384 1.00 96.12 109 GLN A N 1
ATOM 878 C CA . GLN A 1 109 ? -10.175 -8.837 -2.754 1.00 96.12 109 GLN A CA 1
ATOM 879 C C . GLN A 1 109 ? -10.832 -7.496 -3.119 1.00 96.12 109 GLN A C 1
ATOM 881 O O . GLN A 1 109 ? -10.764 -7.106 -4.289 1.00 96.12 109 GLN A O 1
ATOM 886 N N . ASN A 1 110 ? -11.449 -6.804 -2.154 1.00 97.31 110 ASN A N 1
ATOM 887 C CA . ASN A 1 110 ? -12.064 -5.495 -2.382 1.00 97.31 110 ASN A CA 1
ATOM 888 C C . ASN A 1 110 ? -10.987 -4.430 -2.643 1.00 97.31 110 ASN A C 1
ATOM 890 O O . ASN A 1 110 ? -11.092 -3.662 -3.606 1.00 97.31 110 ASN A O 1
ATOM 894 N N . ALA A 1 111 ? -9.915 -4.459 -1.844 1.00 97.62 111 ALA A N 1
ATOM 895 C CA . ALA A 1 111 ? -8.763 -3.581 -2.017 1.00 97.62 111 ALA A CA 1
ATOM 896 C C . ALA A 1 111 ? -8.083 -3.846 -3.363 1.00 97.62 111 ALA A C 1
ATOM 898 O O . ALA A 1 111 ? -7.828 -2.919 -4.127 1.00 97.62 111 ALA A O 1
ATOM 899 N N . PHE A 1 112 ? -7.907 -5.121 -3.717 1.00 97.06 112 PHE A N 1
ATOM 900 C CA . 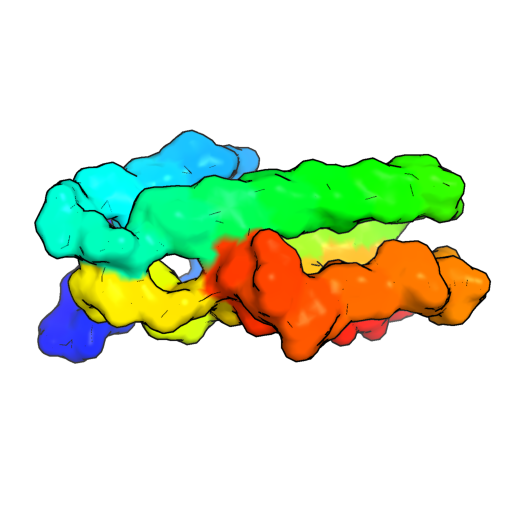PHE A 1 112 ? -7.275 -5.514 -4.972 1.00 97.06 112 PHE A CA 1
ATOM 901 C C . PHE A 1 112 ? -8.046 -5.008 -6.196 1.00 97.06 112 PHE A C 1
ATOM 903 O O . PHE A 1 112 ? -7.449 -4.506 -7.145 1.00 97.06 112 PHE A O 1
ATOM 910 N N . GLN A 1 113 ? -9.377 -5.122 -6.186 1.00 97.00 113 GLN A N 1
ATOM 911 C CA . GLN A 1 113 ? -10.213 -4.687 -7.311 1.00 97.00 113 GLN A CA 1
ATOM 912 C C . GLN A 1 113 ? -10.184 -3.176 -7.533 1.00 97.00 113 GLN A C 1
ATOM 914 O O . GLN A 1 113 ? -10.358 -2.733 -8.667 1.00 97.00 113 GLN A O 1
ATOM 919 N N . THR A 1 114 ? -9.984 -2.410 -6.464 1.00 97.00 114 THR A N 1
ATOM 920 C CA . THR A 1 114 ? -10.056 -0.947 -6.500 1.00 97.00 114 THR A CA 1
ATOM 921 C C . THR A 1 114 ? -8.677 -0.323 -6.689 1.00 97.00 114 THR A C 1
ATOM 923 O O . THR A 1 114 ? -8.518 0.566 -7.517 1.00 97.00 114 THR A O 1
ATOM 926 N N . TYR A 1 115 ? -7.679 -0.828 -5.964 1.00 97.69 115 TYR A N 1
ATOM 927 C CA . TYR A 1 115 ? -6.367 -0.202 -5.797 1.00 97.69 115 TYR A CA 1
ATOM 928 C C . TYR A 1 115 ? -5.201 -1.075 -6.272 1.00 97.69 115 TYR A C 1
ATOM 930 O O . TYR A 1 115 ? -4.048 -0.672 -6.154 1.00 97.69 115 TYR A O 1
ATOM 938 N N . GLN A 1 116 ? -5.463 -2.286 -6.77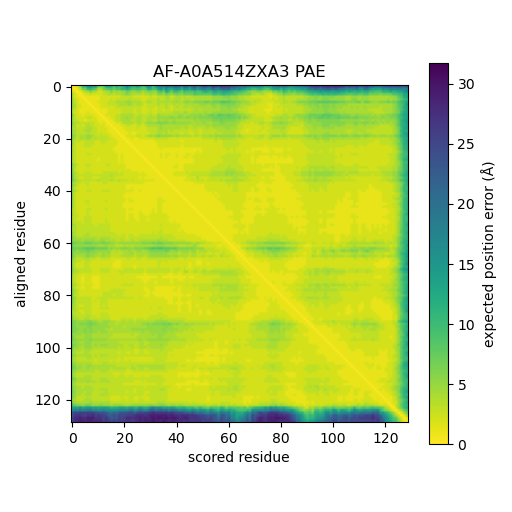8 1.00 96.50 116 GLN A N 1
ATOM 939 C CA . GLN A 1 116 ? -4.416 -3.247 -7.150 1.00 96.50 116 GLN A CA 1
ATOM 940 C C . GLN A 1 116 ? -3.485 -3.613 -5.970 1.00 96.50 116 GLN A C 1
ATOM 942 O O . GLN A 1 116 ? -2.302 -3.912 -6.153 1.00 96.50 116 GLN A O 1
ATOM 947 N N . THR A 1 117 ? -4.026 -3.589 -4.749 1.00 96.25 117 THR A N 1
ATOM 948 C CA . THR A 1 117 ? -3.312 -3.903 -3.507 1.00 96.25 117 THR A CA 1
ATOM 949 C C . THR A 1 117 ? -3.887 -5.168 -2.863 1.00 96.25 117 THR A C 1
ATOM 951 O O . THR A 1 117 ? -5.102 -5.290 -2.710 1.00 96.25 117 THR A O 1
ATOM 954 N N . ASP A 1 118 ? -3.040 -6.131 -2.488 1.00 96.69 118 ASP A N 1
ATOM 955 C CA . ASP A 1 118 ? -3.464 -7.265 -1.655 1.00 96.69 118 ASP A CA 1
ATOM 956 C C . ASP A 1 118 ? -3.252 -6.885 -0.189 1.00 96.69 118 ASP A C 1
ATOM 958 O O . ASP A 1 118 ? -2.136 -6.936 0.332 1.00 96.69 118 ASP A O 1
ATOM 962 N N . SER A 1 119 ? -4.314 -6.382 0.446 1.00 97.44 119 SER A N 1
ATOM 963 C CA . SER A 1 119 ? -4.207 -5.719 1.744 1.00 97.44 119 SER A CA 1
ATOM 964 C C . SER A 1 119 ? -4.891 -6.463 2.886 1.00 97.44 119 SER A C 1
ATOM 966 O O . SER A 1 119 ? -6.045 -6.879 2.785 1.00 97.44 119 SER A O 1
ATOM 968 N N . TYR A 1 120 ? -4.197 -6.570 4.017 1.00 97.50 120 TYR A N 1
ATOM 969 C CA . TYR A 1 120 ? -4.698 -7.169 5.249 1.00 97.50 120 TYR A CA 1
ATOM 970 C C . TYR A 1 120 ? -4.470 -6.243 6.440 1.00 97.50 120 TYR A C 1
ATOM 972 O O . TYR A 1 120 ? -3.598 -5.375 6.427 1.00 97.50 120 TYR A O 1
ATOM 980 N N . PHE A 1 121 ? -5.229 -6.468 7.512 1.00 96.44 121 PHE A N 1
ATOM 981 C CA . PHE A 1 121 ? -5.086 -5.730 8.762 1.00 96.44 121 PHE A CA 1
ATOM 982 C C . PHE A 1 121 ? -4.562 -6.628 9.873 1.00 96.44 121 PHE A C 1
ATOM 984 O O . PHE A 1 121 ? -5.125 -7.692 10.143 1.00 96.44 121 PHE A O 1
ATOM 991 N N . LEU A 1 122 ? -3.516 -6.160 10.550 1.00 95.19 122 LEU A N 1
ATOM 992 C CA . LEU A 1 122 ? -3.101 -6.664 11.848 1.00 95.19 122 LEU A CA 1
ATOM 993 C C . LEU A 1 122 ? -3.612 -5.691 12.907 1.00 95.19 122 LEU A C 1
ATOM 995 O O . LEU A 1 122 ? -3.088 -4.589 13.055 1.00 95.19 122 LEU A O 1
ATOM 999 N N 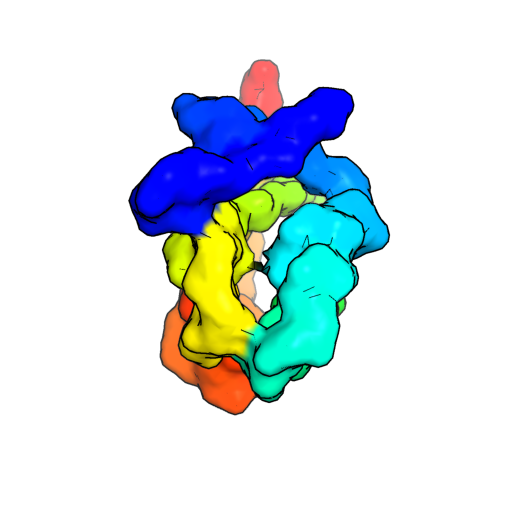. LEU A 1 123 ? -4.653 -6.114 13.619 1.00 92.44 123 LEU A N 1
ATOM 1000 C CA . LEU A 1 123 ? -5.212 -5.354 14.729 1.00 92.44 123 LEU A CA 1
ATOM 1001 C C . LEU A 1 123 ? -4.487 -5.762 16.004 1.00 92.44 123 LEU A C 1
ATOM 1003 O O . LEU A 1 123 ? -4.445 -6.953 16.326 1.00 92.44 123 LEU A O 1
ATOM 1007 N N . ASN A 1 124 ? -3.915 -4.792 16.705 1.00 82.50 124 ASN A N 1
ATOM 1008 C CA . ASN A 1 124 ? -3.318 -5.004 18.011 1.00 82.50 124 ASN A CA 1
ATOM 1009 C C . ASN A 1 124 ? -4.048 -4.164 19.070 1.00 82.50 124 ASN A C 1
ATOM 1011 O O . ASN A 1 124 ? -4.638 -3.136 18.756 1.00 82.50 124 ASN A O 1
ATOM 1015 N N . ASN A 1 125 ? -4.008 -4.615 20.323 1.00 68.12 125 ASN A N 1
ATOM 1016 C CA . ASN A 1 125 ? -4.467 -3.838 21.483 1.00 68.12 125 ASN A CA 1
ATOM 1017 C C . ASN A 1 125 ? -3.298 -3.242 22.273 1.00 68.12 125 ASN A C 1
ATOM 1019 O O . ASN A 1 125 ? -3.513 -2.613 23.311 1.00 68.12 125 ASN A O 1
ATOM 1023 N N . ASP A 1 126 ? -2.061 -3.476 21.830 1.00 56.06 126 ASP A N 1
ATOM 1024 C CA . ASP A 1 126 ? -0.894 -2.898 22.474 1.00 56.06 126 ASP A CA 1
ATOM 1025 C C . ASP A 1 126 ? -0.829 -1.410 22.135 1.00 56.06 126 ASP A C 1
ATOM 1027 O O . ASP A 1 126 ? -0.194 -0.995 21.167 1.00 56.06 126 ASP A O 1
ATOM 1031 N N . THR A 1 127 ? -1.432 -0.586 22.991 1.00 50.03 127 THR A N 1
ATOM 1032 C CA . THR A 1 127 ? -0.882 0.743 23.246 1.00 50.03 127 THR A CA 1
ATOM 1033 C C . THR A 1 127 ? 0.577 0.520 23.614 1.00 50.03 127 THR A C 1
ATOM 1035 O O . THR A 1 127 ? 0.846 -0.026 24.689 1.00 50.03 127 THR A O 1
ATOM 1038 N N . ALA A 1 128 ? 1.504 0.843 22.711 1.00 43.53 128 ALA A N 1
ATOM 1039 C CA . ALA A 1 128 ? 2.928 0.762 22.997 1.00 43.53 128 ALA A CA 1
ATOM 1040 C C . ALA A 1 128 ? 3.196 1.437 24.357 1.00 43.53 128 ALA A C 1
ATOM 1042 O O . ALA A 1 128 ? 2.913 2.626 24.523 1.00 43.53 128 ALA A O 1
ATOM 1043 N N . GLN A 1 129 ? 3.629 0.637 25.340 1.00 34.00 129 GLN A N 1
ATOM 1044 C CA . GLN A 1 129 ? 4.092 1.111 26.647 1.00 34.00 129 GLN A CA 1
ATOM 1045 C C . GLN A 1 129 ? 5.417 1.854 26.511 1.00 34.00 129 GLN A C 1
ATOM 1047 O O . GLN A 1 129 ? 6.262 1.405 25.702 1.00 34.00 129 GLN A O 1
#

Nearest PDB structures (foldseek):
  5iqr-assembly1_h  TM=6.478E-01  e=4.437E-01  Escherichia coli K-12
  2pn2-assembly1_A-2  TM=4.841E-01  e=2.354E-01  Psychrobacter arcticus 273-4
  7unu-assembly1_c  TM=4.672E-01  e=4.164E-01  Pseudomonas aeruginosa PAO1
  8f6e-assembly1_B  TM=4.672E-01  e=1.078E+00  Shewanella oneidensis
  4fo6-assembly1_A  TM=2.957E-01  e=8.911E-01  Homo sapiens

Secondary structure (DSSP, 8-state):
---EE-TTS-EESSS------HHHHHHHHTTT-TT-SSHHHHHHHHHHHHHHHHHHHHHTT--S-EEEEEEGGGGSS-SS-S-EEEEEEES-HHHHHHTHHHHGGGSHHHHHHHHSEEEEEEE------

Sequence (129 aa):
MTYNFDVRGNLSPYELIRIDSLEEFEQIFVTPFPLSGTRLSIYTGLLEYIEALGDTLNQVTYTGSWQLWIDGSFTTNKLNPNDVDILSLLDDEASIRQNKDLFEPLFAQNAFQTYQTDSYFLLNNDTAQ

Foldseek 3Di:
DDWDADPVFAIPPPDDDDDPDLVVVCVQQPVVQPVAPALVLQSVLVVVLVVLVVVLCVVLVPPWD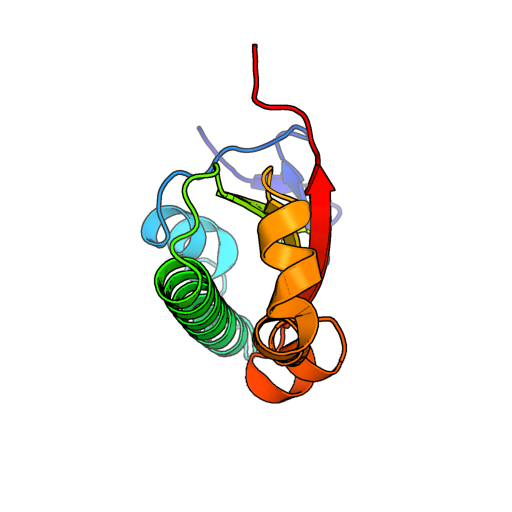KDKDWDDPSNTNPNYDQHIEIEIETQCPPSCVVPVVSCVCSAAPNSCVRRVYRYDYDYHVDPPD

Solvent-accessible surface area (backbone atoms only — not comparable to full-atom values): 7375 Å² total; per-residue (Å²): 136,83,77,46,63,49,100,85,25,45,52,34,73,93,62,93,78,88,76,95,44,73,66,62,47,37,61,68,60,31,66,79,46,83,86,33,89,30,39,64,62,35,48,52,20,46,52,54,45,53,50,53,49,50,53,48,39,57,74,70,65,62,82,58,63,79,48,77,48,75,41,65,56,37,61,32,63,55,63,63,34,92,41,35,37,35,40,38,40,36,34,47,41,65,64,49,64,78,43,39,79,73,50,48,59,60,34,36,72,46,15,30,75,75,22,38,25,47,23,47,78,48,70,35,77,66,67,83,127

Mean predicted aligned error: 3.8 Å

Radius of gyration: 15.41 Å; Cα contacts (8 Å, |Δi|>4): 184; chains: 1; bounding box: 40×24×45 Å

pLDDT: mean 93.44, std 10.1, range [34.0, 98.62]